Protein AF-A0A151SWU3-F1 (afdb_monomer_lite)

pLDDT: mean 73.06, std 15.81, range [36.22, 92.0]

Sequence (121 aa):
YVQDLYSILTPERLDGTNYTEWALNAENR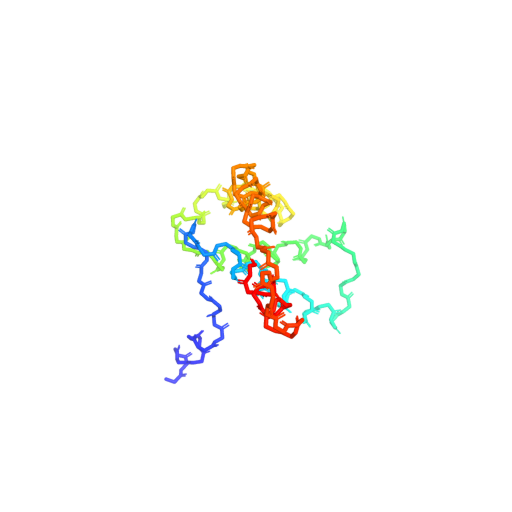IRGRKRWGCSNPISFGKYENCLVKSWLLDAMTKDVRSLFIRLPTAKKISDSIKETYSVSQDGSKAYQLYCEVISVKQNGGSIISYFAKLKKL

Radius of gyration: 19.14 Å; chains: 1; bounding box: 39×40×54 Å

Foldseek 3Di:
DVVVVVVVPQDQACPLACLVVLVVVLVVVVVVCVVVPDPDPPDDDPVSFVVLLVVNLVSHDPVLSVVQVPPDTSVVSVVVSCVRRPPVVPPVVVVVLVVVLVVQDCVPPDPVVSVVSNVVD

Secondary structure (DSSP, 8-state):
-HHHHHHHHS---B-SS-HHHHHHHHHHHHHHHHTT----TT---HHHHHHHHHHHHHTB-HHHHHHHTT-SSHHHHHHHHHHHH-GGG-HHHHHHHHHHHHH---TT--HHHHHHHHTT-

Organism: Cajanus cajan (NCBI:txid3821)

Structure (mmCIF, N/CA/C/O backbone):
data_AF-A0A151SWU3-F1
#
_entry.id   AF-A0A151SWU3-F1
#
loop_
_atom_site.group_PDB
_atom_site.id
_atom_site.type_symbol
_atom_site.label_atom_id
_atom_site.label_alt_id
_atom_site.label_comp_id
_atom_site.label_asym_id
_atom_site.label_entity_id
_atom_site.label_seq_id
_atom_site.pdbx_PDB_ins_code
_atom_site.Cartn_x
_atom_site.Cartn_y
_atom_site.Cartn_z
_atom_site.occupancy
_atom_site.B_iso_or_equiv
_atom_site.auth_seq_id
_atom_site.auth_comp_id
_atom_site.auth_asym_id
_atom_site.auth_atom_id
_atom_site.pdbx_PDB_model_num
ATOM 1 N N . TYR A 1 1 ? 0.462 -27.246 -9.458 1.00 37.75 1 TYR A N 1
ATOM 2 C CA . TYR A 1 1 ? 1.807 -27.239 -8.842 1.00 37.75 1 TYR A CA 1
ATOM 3 C C . TYR A 1 1 ? 2.523 -25.890 -8.903 1.00 37.75 1 TYR A C 1
ATOM 5 O O . TYR A 1 1 ? 2.770 -25.340 -7.841 1.00 37.75 1 TYR A O 1
ATOM 13 N N . VAL A 1 2 ? 2.854 -25.302 -10.067 1.00 36.22 2 VAL A N 1
ATOM 14 C CA . VAL A 1 2 ? 3.541 -23.978 -10.101 1.00 36.22 2 VAL A CA 1
ATOM 15 C C . VAL A 1 2 ? 2.588 -22.809 -9.784 1.00 36.22 2 VAL A C 1
ATOM 17 O O . VAL A 1 2 ? 2.990 -21.833 -9.157 1.00 36.22 2 VAL A O 1
ATOM 20 N N . GLN A 1 3 ? 1.305 -22.934 -10.142 1.00 36.91 3 GLN A N 1
ATOM 21 C CA . GLN A 1 3 ? 0.253 -21.966 -9.794 1.00 36.91 3 GLN A CA 1
ATOM 22 C C . GLN A 1 3 ? -0.059 -21.914 -8.289 1.00 36.91 3 GLN A C 1
ATOM 24 O O . GLN A 1 3 ? -0.320 -20.831 -7.775 1.00 36.91 3 GLN A O 1
ATOM 29 N N . ASP A 1 4 ? 0.054 -23.042 -7.582 1.00 38.56 4 ASP A N 1
ATOM 30 C CA . ASP A 1 4 ? -0.265 -23.146 -6.147 1.00 38.56 4 ASP A CA 1
ATOM 31 C C . ASP A 1 4 ? 0.815 -22.521 -5.248 1.00 38.56 4 ASP A C 1
ATOM 33 O O . ASP A 1 4 ? 0.538 -22.031 -4.157 1.00 38.56 4 ASP A O 1
ATOM 37 N N . LEU A 1 5 ? 2.064 -22.481 -5.724 1.00 41.25 5 LEU A N 1
ATOM 38 C CA . LEU A 1 5 ? 3.141 -21.742 -5.060 1.00 41.25 5 LEU A CA 1
ATOM 39 C C . LEU A 1 5 ? 3.023 -20.236 -5.304 1.00 41.25 5 LEU A C 1
ATOM 41 O O . LEU A 1 5 ? 3.360 -19.451 -4.422 1.00 41.25 5 LEU A O 1
ATOM 45 N N . TYR A 1 6 ? 2.514 -19.824 -6.469 1.00 43.38 6 TYR A N 1
ATOM 46 C CA . TYR A 1 6 ? 2.252 -18.414 -6.745 1.00 43.38 6 TYR A CA 1
ATOM 47 C C . TYR A 1 6 ? 1.160 -17.860 -5.830 1.00 43.38 6 TYR A C 1
ATOM 49 O O . TYR A 1 6 ? 1.359 -16.782 -5.292 1.00 43.38 6 TYR A O 1
ATOM 57 N N . SER A 1 7 ? 0.075 -18.597 -5.581 1.00 44.31 7 SER A N 1
ATOM 58 C CA . SER A 1 7 ? -1.021 -18.162 -4.702 1.00 44.31 7 SER A CA 1
ATOM 59 C C . SER A 1 7 ? -0.648 -18.117 -3.215 1.00 44.31 7 SER A C 1
ATOM 61 O O . SER A 1 7 ? -1.104 -17.221 -2.513 1.00 44.31 7 SER A O 1
ATOM 63 N N . ILE A 1 8 ? 0.227 -19.011 -2.737 1.00 45.88 8 ILE A N 1
ATOM 64 C CA . ILE A 1 8 ? 0.747 -18.987 -1.353 1.00 45.88 8 ILE A CA 1
ATOM 65 C C . ILE A 1 8 ? 1.748 -17.838 -1.128 1.00 45.88 8 ILE A C 1
ATOM 67 O O . ILE A 1 8 ? 1.893 -17.338 -0.012 1.00 45.88 8 ILE A O 1
ATOM 71 N N . LEU A 1 9 ? 2.455 -17.404 -2.177 1.00 46.31 9 LEU A N 1
ATOM 72 C CA . LEU A 1 9 ? 3.490 -16.367 -2.097 1.00 46.31 9 LEU A CA 1
ATOM 73 C C . LEU A 1 9 ? 3.067 -15.011 -2.661 1.00 46.31 9 LEU A C 1
ATOM 75 O O . LEU A 1 9 ? 3.829 -14.053 -2.514 1.00 46.31 9 LEU A O 1
ATOM 79 N N . THR A 1 10 ? 1.921 -14.871 -3.317 1.00 51.12 10 THR A N 1
ATOM 80 C CA . THR A 1 10 ? 1.409 -13.549 -3.679 1.00 51.12 10 THR A CA 1
ATOM 81 C C . THR A 1 10 ? 0.613 -13.005 -2.504 1.00 51.12 10 THR A C 1
ATOM 83 O O . THR A 1 10 ? -0.471 -13.525 -2.249 1.00 51.12 10 THR A O 1
ATOM 86 N N . PRO A 1 11 ? 1.101 -11.972 -1.789 1.00 64.75 11 PRO A N 1
ATOM 87 C CA . PRO A 1 11 ? 0.209 -11.203 -0.935 1.00 64.75 11 PRO A CA 1
ATOM 88 C C . PRO A 1 11 ? -0.970 -10.730 -1.785 1.00 64.75 11 PRO A C 1
ATOM 90 O O . PRO A 1 11 ? -0.808 -10.491 -2.990 1.00 64.75 11 PRO A O 1
ATOM 93 N N . GLU A 1 12 ? -2.141 -10.638 -1.164 1.00 78.50 12 GLU A N 1
ATOM 94 C CA . GLU A 1 12 ? -3.333 -10.095 -1.802 1.00 78.50 12 GLU A CA 1
ATOM 95 C C . GLU A 1 12 ? -2.965 -8.804 -2.542 1.00 78.50 12 GLU A C 1
ATOM 97 O O . GLU A 1 12 ? -2.213 -7.974 -2.026 1.00 78.50 12 GLU A O 1
ATOM 102 N N . ARG A 1 13 ? -3.377 -8.683 -3.806 1.00 88.69 13 ARG A N 1
ATOM 103 C CA . ARG A 1 13 ? -3.021 -7.515 -4.616 1.00 88.69 13 ARG A CA 1
ATOM 104 C C . ARG A 1 13 ? -3.750 -6.293 -4.078 1.00 88.69 13 ARG A C 1
ATOM 106 O O . ARG A 1 13 ? -4.881 -6.409 -3.624 1.00 88.69 13 ARG A O 1
ATOM 113 N N . LEU A 1 14 ? -3.131 -5.123 -4.204 1.00 87.19 14 LEU A N 1
ATOM 114 C CA . LEU A 1 14 ? -3.800 -3.871 -3.883 1.00 87.19 14 LEU A CA 1
ATOM 115 C C . LEU A 1 14 ? -4.997 -3.685 -4.823 1.00 87.19 14 LEU A C 1
ATOM 117 O O . LEU A 1 14 ? -4.821 -3.571 -6.044 1.00 87.19 14 LEU A O 1
ATOM 121 N N . ASP A 1 15 ? -6.195 -3.665 -4.252 1.00 86.94 15 ASP A N 1
ATOM 122 C CA . ASP A 1 15 ? -7.470 -3.476 -4.958 1.00 86.94 15 ASP A CA 1
ATOM 123 C C . ASP A 1 15 ? -8.140 -2.129 -4.648 1.00 86.94 15 ASP A C 1
ATOM 125 O O . ASP A 1 15 ? -9.149 -1.771 -5.247 1.00 86.94 15 ASP A O 1
ATOM 129 N N . GLY A 1 16 ? -7.522 -1.354 -3.755 1.00 81.38 16 GLY A N 1
ATOM 130 C CA . GLY A 1 16 ? -7.985 -0.044 -3.317 1.00 81.38 16 GLY A CA 1
ATOM 131 C C . GLY A 1 16 ? -8.768 -0.057 -2.004 1.00 81.38 16 GLY A C 1
ATOM 132 O O . GLY A 1 16 ? -8.999 1.007 -1.440 1.00 81.38 16 GLY A O 1
ATOM 133 N N . THR A 1 17 ? -9.111 -1.232 -1.476 1.00 80.69 17 THR A N 1
ATOM 134 C CA . THR A 1 17 ? -9.802 -1.397 -0.186 1.00 80.69 17 THR A CA 1
ATOM 135 C C . THR A 1 17 ? -8.899 -1.984 0.900 1.00 80.69 17 THR A C 1
ATOM 137 O O . THR A 1 17 ? -9.080 -1.693 2.081 1.00 80.69 17 THR A O 1
ATOM 140 N N . ASN A 1 18 ? -7.867 -2.734 0.510 1.00 82.44 18 ASN A N 1
ATOM 141 C CA . ASN A 1 18 ? -6.998 -3.496 1.411 1.00 82.44 18 ASN A CA 1
ATOM 142 C C . ASN A 1 18 ? -5.630 -2.842 1.708 1.00 82.44 18 ASN A C 1
ATOM 144 O O . ASN A 1 18 ? -4.666 -3.526 2.061 1.00 82.44 18 ASN A O 1
ATOM 148 N N . TYR A 1 19 ? -5.512 -1.513 1.590 1.00 82.94 19 TYR A N 1
ATOM 149 C CA . TYR A 1 19 ? -4.220 -0.814 1.685 1.00 82.94 19 TYR A CA 1
ATOM 150 C C . TYR A 1 19 ? -3.439 -1.093 2.977 1.00 82.94 19 TYR A C 1
ATOM 152 O O . TYR A 1 19 ? -2.226 -1.275 2.913 1.00 82.94 19 TYR A O 1
ATOM 160 N N . THR A 1 20 ? -4.094 -1.141 4.140 1.00 79.00 20 THR A N 1
ATOM 161 C CA . THR A 1 20 ? -3.411 -1.336 5.433 1.00 79.00 20 THR A CA 1
ATOM 162 C C . THR A 1 20 ? -2.686 -2.682 5.503 1.00 79.00 20 THR A C 1
ATOM 164 O O . THR A 1 20 ? -1.510 -2.740 5.867 1.00 79.00 20 THR A O 1
ATOM 167 N N . GLU A 1 21 ? -3.366 -3.760 5.113 1.00 79.50 21 GLU A N 1
ATOM 168 C CA . GLU A 1 21 ? -2.802 -5.111 5.092 1.00 79.50 21 GLU A CA 1
ATOM 169 C C . GLU A 1 21 ? -1.758 -5.259 3.980 1.00 79.50 21 GLU A C 1
ATOM 171 O O . GLU A 1 21 ? -0.652 -5.765 4.206 1.00 79.50 21 GLU A O 1
ATOM 176 N N . TRP A 1 22 ? -2.061 -4.728 2.794 1.00 86.44 22 TRP A N 1
ATOM 177 C CA . TRP A 1 22 ? -1.136 -4.713 1.668 1.00 86.44 22 TRP A CA 1
ATOM 178 C C . TRP A 1 22 ? 0.172 -3.985 2.004 1.00 86.44 22 TRP A C 1
ATOM 180 O O . TRP A 1 22 ? 1.254 -4.503 1.724 1.00 86.44 22 TRP A O 1
ATOM 190 N N . ALA A 1 23 ? 0.099 -2.813 2.643 1.00 81.81 23 ALA A N 1
ATOM 191 C CA . ALA A 1 23 ? 1.260 -1.998 2.992 1.00 81.81 23 ALA A CA 1
ATOM 192 C C . ALA A 1 23 ? 2.165 -2.696 4.018 1.00 81.81 23 ALA A C 1
ATOM 194 O O . ALA A 1 23 ? 3.387 -2.685 3.859 1.00 81.81 23 ALA A O 1
ATOM 195 N N . LEU A 1 24 ? 1.583 -3.363 5.022 1.00 78.44 24 LEU A N 1
ATOM 196 C CA . LEU A 1 24 ? 2.333 -4.152 6.004 1.00 78.44 24 LEU A CA 1
ATOM 197 C C . LEU A 1 24 ? 3.084 -5.311 5.327 1.00 78.44 24 LEU A C 1
ATOM 199 O O . LEU A 1 24 ? 4.278 -5.526 5.559 1.00 78.44 24 LEU A O 1
ATOM 203 N N . ASN A 1 25 ? 2.406 -6.030 4.432 1.00 76.62 25 ASN A N 1
ATOM 204 C CA . ASN A 1 25 ? 2.993 -7.131 3.669 1.00 76.62 25 ASN A CA 1
ATOM 205 C C . ASN A 1 25 ? 4.088 -6.649 2.703 1.00 76.62 25 ASN A C 1
ATOM 207 O O . ASN A 1 25 ? 5.146 -7.281 2.575 1.00 76.62 25 ASN A O 1
ATOM 211 N N . ALA A 1 26 ? 3.866 -5.506 2.054 1.00 77.81 26 ALA A N 1
ATOM 212 C CA . ALA A 1 26 ? 4.833 -4.857 1.184 1.00 77.81 26 ALA A CA 1
ATOM 213 C C . ALA A 1 26 ? 6.100 -4.450 1.949 1.00 77.81 26 ALA A C 1
ATOM 215 O O . ALA A 1 26 ? 7.215 -4.745 1.506 1.00 77.81 26 ALA A O 1
ATOM 216 N N . GLU A 1 27 ? 5.943 -3.841 3.125 1.00 75.75 27 GLU A N 1
ATOM 217 C CA . GLU A 1 27 ? 7.056 -3.442 3.981 1.00 75.75 27 GLU A CA 1
ATOM 218 C C . GLU A 1 27 ? 7.868 -4.651 4.459 1.00 75.75 27 GLU A C 1
ATOM 220 O O . GLU A 1 27 ? 9.098 -4.646 4.350 1.00 75.75 27 GLU A O 1
ATOM 225 N N . ASN A 1 28 ? 7.204 -5.719 4.907 1.00 72.56 28 ASN A N 1
ATOM 226 C CA . ASN A 1 28 ? 7.863 -6.957 5.327 1.00 72.56 28 ASN A CA 1
ATOM 227 C C . ASN A 1 28 ? 8.699 -7.579 4.200 1.00 72.56 28 ASN A C 1
ATOM 229 O O . ASN A 1 28 ? 9.817 -8.041 4.437 1.00 72.56 28 ASN A O 1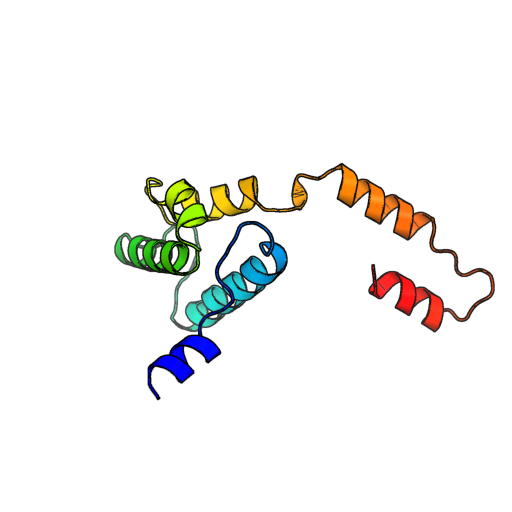
ATOM 233 N N . ARG A 1 29 ? 8.224 -7.527 2.949 1.00 68.38 29 ARG A N 1
ATOM 234 C CA . ARG A 1 29 ? 8.990 -8.002 1.785 1.00 68.38 29 ARG A CA 1
ATOM 235 C C . ARG A 1 29 ? 10.178 -7.120 1.439 1.00 68.38 29 ARG A C 1
ATOM 237 O O . ARG A 1 29 ? 11.247 -7.640 1.119 1.00 68.38 29 ARG A O 1
ATOM 244 N N . ILE A 1 30 ? 10.017 -5.802 1.489 1.00 67.88 30 ILE A N 1
ATOM 245 C CA . ILE A 1 30 ? 11.118 -4.866 1.231 1.00 67.88 30 ILE A CA 1
ATOM 246 C C . ILE A 1 30 ? 12.186 -4.999 2.328 1.00 67.88 30 ILE A C 1
ATOM 248 O O . ILE A 1 30 ? 13.372 -5.088 2.015 1.00 67.88 30 ILE A O 1
ATOM 252 N N . ARG A 1 31 ? 11.785 -5.111 3.602 1.00 63.56 31 ARG A N 1
ATOM 253 C CA . ARG A 1 31 ? 12.690 -5.358 4.738 1.00 63.56 31 ARG A CA 1
ATOM 254 C C . ARG A 1 31 ? 13.363 -6.728 4.658 1.00 63.56 31 ARG A C 1
ATOM 256 O O . ARG A 1 31 ? 14.569 -6.811 4.870 1.00 63.56 31 ARG A O 1
ATOM 263 N N . GLY A 1 32 ? 12.637 -7.776 4.267 1.00 57.78 32 GLY A N 1
ATOM 264 C CA . GLY A 1 32 ? 13.211 -9.094 3.979 1.00 57.78 32 GLY A CA 1
ATOM 265 C C . GLY A 1 32 ? 14.249 -9.045 2.852 1.00 57.78 32 GLY A C 1
ATOM 266 O O . GLY A 1 32 ? 15.285 -9.706 2.933 1.00 57.78 32 GLY A O 1
ATOM 267 N N . ARG A 1 33 ? 14.037 -8.181 1.846 1.00 56.44 33 ARG A N 1
ATOM 268 C CA . ARG A 1 33 ? 15.021 -7.895 0.790 1.00 56.44 33 ARG A CA 1
ATOM 269 C C . ARG A 1 33 ? 16.189 -7.006 1.239 1.00 56.44 33 ARG A C 1
ATOM 271 O O . ARG A 1 33 ? 17.256 -7.092 0.648 1.00 56.44 33 ARG A O 1
ATOM 278 N N . LYS A 1 34 ? 16.068 -6.237 2.326 1.00 47.97 34 LYS A N 1
ATOM 279 C CA . LYS A 1 34 ? 17.164 -5.427 2.898 1.00 47.97 34 LYS A CA 1
ATOM 280 C C . LYS A 1 34 ? 18.321 -6.275 3.449 1.00 47.97 34 LYS A C 1
ATOM 282 O O . LYS A 1 34 ? 19.449 -5.794 3.514 1.00 47.97 34 LYS A O 1
ATOM 287 N N . ARG A 1 35 ? 18.082 -7.560 3.754 1.00 43.81 35 ARG A N 1
ATOM 288 C CA . ARG A 1 35 ? 19.139 -8.539 4.082 1.00 43.81 35 ARG A CA 1
ATOM 289 C C . ARG A 1 35 ? 20.095 -8.816 2.903 1.00 43.81 35 ARG A C 1
ATOM 291 O O . ARG A 1 35 ? 21.142 -9.410 3.115 1.00 43.81 35 ARG A O 1
ATOM 298 N N . TRP A 1 36 ? 19.764 -8.335 1.700 1.00 44.62 36 TRP A N 1
ATOM 299 C CA . TRP A 1 36 ? 20.594 -8.383 0.490 1.00 44.62 36 TRP A CA 1
ATOM 300 C C . TRP A 1 36 ? 21.388 -7.087 0.227 1.00 44.62 36 TRP A C 1
ATOM 302 O O . TRP A 1 36 ? 21.903 -6.904 -0.868 1.00 44.62 36 TRP A O 1
ATOM 312 N N . GLY A 1 37 ? 21.516 -6.189 1.214 1.00 44.34 37 GLY A N 1
ATOM 313 C CA . GLY A 1 37 ? 22.446 -5.053 1.131 1.00 44.34 37 GLY A CA 1
ATOM 314 C C . GLY A 1 37 ? 21.905 -3.765 0.496 1.00 44.34 37 GLY A C 1
ATOM 315 O O . GLY A 1 37 ? 22.696 -2.913 0.105 1.00 44.34 37 GLY A O 1
ATOM 316 N N . CYS A 1 38 ? 20.586 -3.559 0.424 1.00 45.88 38 CYS A N 1
ATOM 317 C CA . CYS A 1 38 ? 20.026 -2.286 -0.052 1.00 45.88 38 CYS A CA 1
ATOM 318 C C . CYS A 1 38 ? 20.010 -1.237 1.078 1.00 45.88 38 CYS A C 1
ATOM 320 O O . CYS A 1 38 ? 19.061 -1.135 1.867 1.00 45.88 38 CYS A O 1
ATOM 322 N N . SER A 1 39 ? 21.084 -0.457 1.172 1.00 45.22 39 SER A N 1
ATOM 323 C CA . SER A 1 39 ? 21.182 0.708 2.053 1.00 45.22 39 SER A CA 1
ATOM 324 C C . SER A 1 39 ? 20.480 1.918 1.420 1.00 45.22 39 SER A C 1
ATOM 326 O O . SER A 1 39 ? 20.884 2.396 0.371 1.00 45.22 39 SER A O 1
ATOM 328 N N . ASN A 1 40 ? 19.471 2.441 2.122 1.00 44.66 40 ASN A N 1
ATOM 329 C CA . ASN A 1 40 ? 18.767 3.717 1.908 1.00 44.66 40 ASN A CA 1
ATOM 330 C C . ASN A 1 40 ? 17.761 3.808 0.729 1.00 44.66 40 ASN A C 1
ATOM 332 O O . ASN A 1 40 ? 18.137 3.697 -0.432 1.00 44.66 40 ASN A O 1
ATOM 336 N N . PRO A 1 41 ? 16.483 4.169 0.991 1.00 47.94 41 PRO A N 1
ATOM 337 C CA . PRO A 1 41 ? 15.467 4.377 -0.053 1.00 47.94 41 PRO A CA 1
ATOM 338 C C . PRO A 1 41 ? 15.673 5.645 -0.909 1.00 47.94 41 PRO A C 1
ATOM 340 O O . PRO A 1 41 ? 14.865 5.933 -1.790 1.00 47.94 41 PRO A O 1
ATOM 343 N N . ILE A 1 42 ? 16.733 6.421 -0.652 1.00 48.41 42 ILE A N 1
ATOM 344 C CA . ILE A 1 42 ? 17.019 7.698 -1.327 1.00 48.41 42 ILE A CA 1
ATOM 345 C C . ILE A 1 42 ? 17.890 7.500 -2.583 1.00 48.41 42 ILE A C 1
ATOM 347 O O . ILE A 1 42 ? 17.827 8.325 -3.490 1.00 48.41 42 ILE A O 1
ATOM 351 N N . SER A 1 43 ? 18.622 6.386 -2.704 1.00 51.69 43 SER A N 1
ATOM 352 C CA . SER A 1 43 ? 19.443 6.095 -3.887 1.00 51.69 43 SER A CA 1
ATOM 353 C C . SER A 1 43 ? 19.367 4.624 -4.290 1.00 51.69 43 SER A C 1
ATOM 355 O O . SER A 1 43 ? 20.381 3.935 -4.364 1.00 51.69 43 SER A O 1
ATOM 357 N N . PHE A 1 44 ? 18.164 4.133 -4.585 1.00 55.09 44 PHE A N 1
ATOM 358 C CA . PHE A 1 44 ? 18.080 2.938 -5.419 1.00 55.09 44 PHE A CA 1
ATOM 359 C C . PHE A 1 44 ? 18.844 3.218 -6.718 1.00 55.09 44 PHE A C 1
ATOM 361 O O . PHE A 1 44 ? 18.544 4.194 -7.416 1.00 55.09 44 PHE A O 1
ATOM 368 N N . GLY A 1 45 ? 19.831 2.385 -7.054 1.00 63.34 45 GLY A N 1
ATOM 369 C CA . GLY A 1 45 ? 20.449 2.449 -8.379 1.00 63.34 45 GLY A CA 1
ATOM 370 C C . GLY A 1 45 ? 19.364 2.341 -9.460 1.00 63.34 45 GLY A C 1
ATOM 371 O O . GLY A 1 45 ? 18.298 1.770 -9.214 1.00 63.34 45 GLY A O 1
ATOM 372 N N . LYS A 1 46 ? 19.598 2.864 -10.677 1.00 70.38 46 LYS A N 1
ATOM 373 C CA . LYS A 1 46 ? 18.606 2.808 -11.781 1.00 70.38 46 LYS A CA 1
ATOM 374 C C . LYS A 1 46 ? 17.990 1.407 -11.944 1.00 70.38 46 LYS A C 1
ATOM 376 O O . LYS A 1 46 ? 16.787 1.292 -12.158 1.00 70.38 46 LYS A O 1
ATOM 381 N N . TYR A 1 47 ? 18.806 0.364 -11.775 1.00 69.56 47 TYR A N 1
ATOM 382 C CA . TYR A 1 47 ? 18.390 -1.037 -11.812 1.00 69.56 47 TYR A CA 1
ATOM 383 C C . TYR A 1 47 ? 17.428 -1.420 -10.675 1.00 69.56 47 TYR A C 1
ATOM 385 O O . TYR A 1 47 ? 16.338 -1.930 -10.933 1.00 69.56 47 TYR A O 1
ATOM 393 N N . GLU A 1 48 ? 17.773 -1.119 -9.422 1.00 75.88 48 GLU A N 1
ATOM 394 C CA . GLU A 1 48 ? 16.924 -1.435 -8.270 1.00 75.88 48 GLU A CA 1
ATOM 395 C C . GLU A 1 48 ? 15.595 -0.667 -8.315 1.00 75.88 48 GLU A C 1
ATOM 397 O O . GLU A 1 48 ? 14.544 -1.230 -8.015 1.00 75.88 48 GLU A O 1
ATOM 402 N N . ASN A 1 49 ? 15.605 0.589 -8.774 1.00 79.06 49 ASN A N 1
ATOM 403 C CA . ASN A 1 49 ? 14.381 1.369 -8.957 1.00 79.06 49 ASN A CA 1
ATOM 404 C C . ASN A 1 49 ? 13.436 0.714 -9.982 1.00 79.06 49 ASN A C 1
ATOM 406 O O . ASN A 1 49 ? 12.229 0.666 -9.747 1.00 79.06 49 ASN A O 1
ATOM 410 N N . CYS A 1 50 ? 13.960 0.183 -11.091 1.00 80.44 50 CYS A N 1
ATOM 411 C CA . CYS A 1 50 ? 13.154 -0.546 -12.074 1.00 80.44 50 CYS A CA 1
ATOM 412 C C . CYS A 1 50 ? 12.580 -1.848 -11.496 1.00 80.44 50 CYS A C 1
ATOM 414 O O . CYS A 1 50 ? 11.400 -2.130 -11.707 1.00 80.44 50 CYS A O 1
ATOM 416 N N . LEU A 1 51 ? 13.370 -2.604 -10.723 1.00 82.50 51 LEU A N 1
ATOM 417 C CA . LEU A 1 51 ? 12.908 -3.835 -10.071 1.00 82.50 51 LEU A CA 1
AT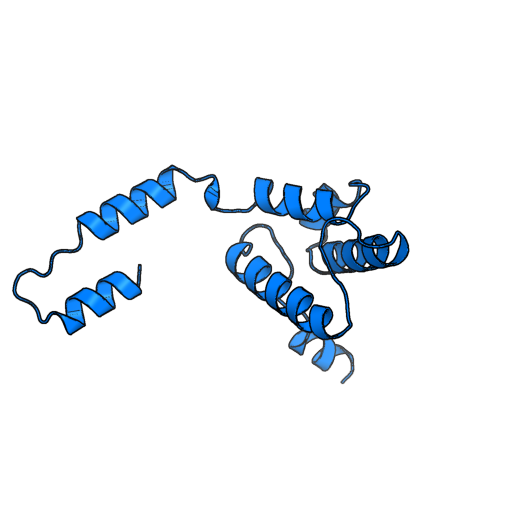OM 418 C C . LEU A 1 51 ? 11.798 -3.570 -9.049 1.00 82.50 51 LEU A C 1
ATOM 420 O O . LEU A 1 51 ? 10.769 -4.247 -9.060 1.00 82.50 51 LEU A O 1
ATOM 42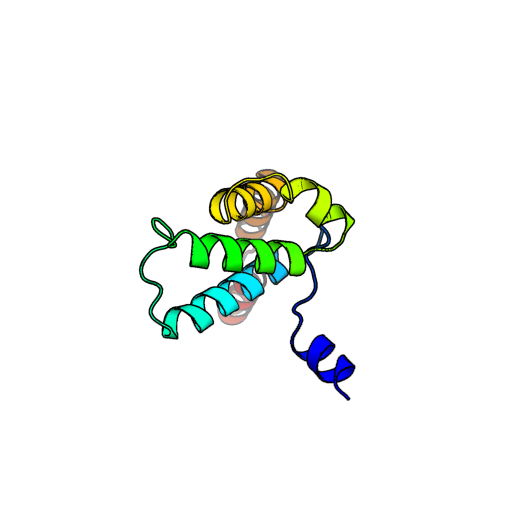4 N N . VAL A 1 52 ? 11.977 -2.567 -8.184 1.00 81.62 52 VAL A N 1
ATOM 425 C CA . VAL A 1 52 ? 10.968 -2.201 -7.180 1.00 81.62 52 VAL A CA 1
ATOM 426 C C . VAL A 1 52 ? 9.711 -1.663 -7.862 1.00 81.62 52 VAL A C 1
ATOM 428 O O . VAL A 1 52 ? 8.610 -2.029 -7.461 1.00 81.62 52 VAL A O 1
ATOM 431 N N . LYS A 1 53 ? 9.851 -0.866 -8.931 1.00 85.62 53 LYS A N 1
ATOM 432 C CA . LYS A 1 53 ? 8.713 -0.384 -9.725 1.00 85.62 53 LYS A CA 1
ATOM 433 C C . LYS A 1 53 ? 7.931 -1.536 -10.362 1.00 85.62 53 LYS A C 1
ATOM 435 O O . LYS A 1 53 ? 6.712 -1.557 -10.231 1.00 85.62 53 LYS A O 1
ATOM 440 N N . SER A 1 54 ? 8.603 -2.485 -11.020 1.00 86.00 54 SER A N 1
ATOM 441 C CA . SER A 1 54 ? 7.935 -3.653 -11.616 1.00 86.00 54 SER A CA 1
ATOM 442 C C . SER A 1 54 ? 7.175 -4.438 -10.554 1.00 86.00 54 SER A C 1
ATOM 444 O O . SER A 1 54 ? 5.987 -4.700 -10.707 1.00 86.00 54 SER A O 1
ATOM 446 N N . TRP A 1 55 ? 7.834 -4.725 -9.430 1.00 88.44 55 TRP A N 1
ATOM 447 C CA . TRP A 1 55 ? 7.217 -5.458 -8.333 1.00 88.44 55 TRP A CA 1
ATOM 448 C C . TRP A 1 55 ? 6.002 -4.726 -7.738 1.00 88.44 55 TRP A C 1
ATOM 450 O O . TRP A 1 55 ? 4.982 -5.366 -7.495 1.00 88.44 55 TRP A O 1
ATOM 460 N N . LEU A 1 56 ? 6.077 -3.403 -7.540 1.00 86.19 56 LEU A N 1
ATOM 461 C CA . LEU A 1 56 ? 4.947 -2.600 -7.052 1.00 86.19 56 LEU A CA 1
ATOM 462 C C . LEU A 1 56 ? 3.746 -2.686 -8.001 1.00 86.19 56 LEU A C 1
ATOM 464 O O . LEU A 1 56 ? 2.626 -2.871 -7.541 1.00 86.19 56 LEU A O 1
ATOM 468 N N . LEU A 1 57 ? 3.972 -2.598 -9.315 1.00 89.56 57 LEU A N 1
ATOM 469 C CA . LEU A 1 57 ? 2.906 -2.704 -10.319 1.00 89.56 57 LEU A CA 1
ATOM 470 C C . LEU A 1 57 ? 2.309 -4.121 -10.381 1.00 89.56 57 LEU A C 1
ATOM 472 O O . LEU A 1 57 ? 1.105 -4.283 -10.593 1.00 89.56 57 LEU A O 1
ATOM 476 N N . ASP A 1 58 ? 3.126 -5.154 -10.173 1.00 89.75 58 ASP A N 1
ATOM 477 C CA . ASP A 1 58 ? 2.683 -6.553 -10.119 1.00 89.75 58 ASP A CA 1
ATOM 478 C C . ASP A 1 58 ? 1.912 -6.910 -8.848 1.00 89.75 58 ASP A C 1
ATOM 480 O O . ASP A 1 58 ? 1.059 -7.803 -8.868 1.00 89.75 58 ASP A O 1
ATOM 484 N N . ALA A 1 59 ? 2.147 -6.158 -7.776 1.00 87.19 59 ALA A N 1
ATOM 485 C CA . ALA A 1 59 ? 1.424 -6.253 -6.517 1.00 87.19 59 ALA A CA 1
ATOM 486 C C . ALA A 1 59 ? 0.062 -5.527 -6.527 1.00 87.19 59 ALA A C 1
ATOM 488 O O . ALA A 1 59 ? -0.582 -5.456 -5.483 1.00 87.19 59 ALA A O 1
ATOM 489 N N . MET A 1 60 ? -0.391 -5.007 -7.672 1.00 91.06 60 MET A N 1
ATOM 490 C CA . MET A 1 60 ? -1.676 -4.315 -7.840 1.00 91.06 60 MET A CA 1
ATOM 491 C C . MET A 1 60 ? -2.625 -5.085 -8.759 1.00 91.06 60 MET A C 1
ATOM 493 O O . MET A 1 60 ? -2.198 -5.782 -9.688 1.00 91.06 60 MET A O 1
ATOM 497 N N . THR A 1 61 ? -3.928 -4.901 -8.549 1.00 91.50 61 THR A N 1
ATOM 498 C CA . THR A 1 61 ? -4.949 -5.242 -9.549 1.00 91.50 61 THR A CA 1
ATOM 499 C C . THR A 1 61 ? -4.781 -4.383 -10.809 1.00 91.50 61 THR A C 1
ATOM 501 O O . THR A 1 61 ? -4.098 -3.357 -10.797 1.00 91.50 61 THR A O 1
ATOM 504 N N . LYS A 1 62 ? -5.370 -4.810 -11.934 1.00 91.44 62 LYS A N 1
ATOM 505 C CA . LYS A 1 62 ? -5.223 -4.101 -13.218 1.00 91.44 62 LYS A CA 1
ATOM 506 C C . LYS A 1 62 ? -5.729 -2.658 -13.138 1.00 91.44 62 LYS A C 1
ATOM 508 O O . LYS A 1 62 ? -5.058 -1.762 -13.651 1.00 91.44 62 LYS A O 1
ATOM 513 N N . ASP A 1 63 ? -6.847 -2.448 -12.453 1.00 88.75 63 ASP A N 1
ATOM 514 C CA . ASP A 1 63 ? -7.493 -1.140 -12.341 1.00 88.75 63 ASP A CA 1
ATOM 515 C C . ASP A 1 63 ? -6.637 -0.182 -11.511 1.00 88.75 63 ASP A C 1
ATOM 517 O O . ASP A 1 63 ? -6.285 0.897 -11.982 1.00 88.75 63 ASP A O 1
ATOM 521 N N . VAL A 1 64 ? -6.162 -0.627 -10.344 1.00 89.44 64 VAL A N 1
ATOM 522 C CA . VAL A 1 64 ? -5.255 0.151 -9.485 1.00 89.44 64 VAL A CA 1
ATOM 523 C C . VAL A 1 64 ? -3.924 0.429 -10.190 1.00 89.44 64 VAL A C 1
ATOM 525 O O . VAL A 1 64 ? -3.435 1.557 -10.189 1.00 89.44 64 VAL A O 1
ATOM 528 N N . ARG A 1 65 ? -3.343 -0.570 -10.866 1.00 92.00 65 ARG A N 1
ATOM 529 C CA . ARG A 1 65 ? -2.083 -0.426 -11.614 1.00 92.00 65 ARG A CA 1
ATOM 530 C C . ARG A 1 65 ? -2.153 0.687 -12.657 1.00 92.00 65 ARG A C 1
ATOM 532 O O . ARG A 1 65 ? -1.166 1.402 -12.849 1.00 92.00 65 ARG A O 1
ATOM 539 N N . SER A 1 66 ? -3.290 0.820 -13.339 1.00 92.00 66 SER A N 1
ATOM 540 C CA . SER A 1 66 ? -3.481 1.807 -14.407 1.00 92.00 66 SER A CA 1
ATOM 541 C C . SER A 1 66 ? -3.271 3.250 -13.926 1.00 92.00 66 SER A C 1
ATOM 543 O O . SER A 1 66 ? -2.762 4.076 -14.686 1.00 92.00 66 SER A O 1
ATOM 545 N N . LEU A 1 67 ? -3.536 3.518 -12.642 1.00 90.25 67 LEU A N 1
ATOM 546 C CA . LEU A 1 67 ? -3.359 4.826 -12.008 1.00 90.25 67 LEU A CA 1
ATOM 547 C C . LEU A 1 67 ? -1.878 5.204 -11.846 1.00 90.25 67 LEU A C 1
ATOM 549 O O . LEU A 1 67 ? -1.513 6.371 -11.968 1.00 90.25 67 LEU A O 1
ATOM 553 N N . PHE A 1 68 ? -1.002 4.221 -11.611 1.00 90.56 68 PHE A N 1
ATOM 554 C CA . PHE A 1 68 ? 0.392 4.468 -11.214 1.00 90.56 68 PHE A CA 1
ATOM 555 C C . PHE A 1 68 ? 1.428 4.092 -12.280 1.00 90.56 68 PHE A C 1
ATOM 557 O O . PHE A 1 68 ? 2.588 4.493 -12.176 1.00 90.56 68 PHE A O 1
ATOM 564 N N . ILE A 1 69 ? 1.048 3.354 -13.330 1.00 91.56 69 ILE A N 1
ATOM 565 C CA . ILE A 1 69 ? 1.983 2.813 -14.337 1.00 91.56 69 ILE A CA 1
ATOM 566 C C . ILE A 1 69 ? 2.848 3.885 -15.025 1.00 91.56 69 ILE A C 1
ATOM 568 O O . ILE A 1 69 ? 4.013 3.638 -15.360 1.00 91.56 69 ILE A O 1
ATOM 572 N N . ARG A 1 70 ? 2.305 5.099 -15.185 1.00 92.00 70 ARG A N 1
ATOM 573 C CA . ARG A 1 70 ? 2.977 6.237 -15.835 1.00 92.00 70 ARG A CA 1
ATOM 574 C C . ARG A 1 70 ? 3.978 6.955 -14.924 1.00 92.00 70 ARG A C 1
ATOM 576 O O . ARG A 1 70 ? 4.749 7.778 -15.413 1.00 92.00 70 ARG A O 1
ATOM 583 N N . LEU A 1 71 ? 4.012 6.651 -13.625 1.00 89.62 71 LEU A N 1
ATOM 584 C CA . LEU A 1 71 ? 4.921 7.310 -12.689 1.00 89.62 71 LEU A CA 1
ATOM 585 C C . LEU A 1 71 ? 6.372 6.846 -12.913 1.00 89.62 71 LEU A C 1
ATOM 587 O O . LEU A 1 71 ? 6.633 5.648 -13.049 1.00 89.62 71 LEU A O 1
ATOM 591 N N . PRO A 1 72 ? 7.353 7.767 -12.962 1.00 84.00 72 PRO A N 1
ATOM 592 C CA . PRO A 1 72 ? 8.691 7.452 -13.467 1.00 84.00 72 PRO A CA 1
ATOM 593 C C . PRO A 1 72 ? 9.576 6.688 -12.470 1.00 84.00 72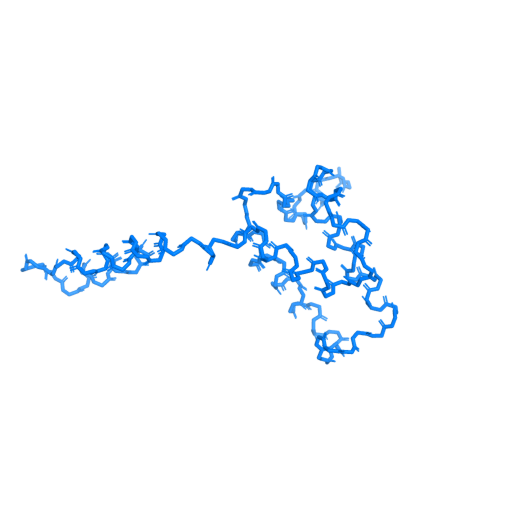 PRO A C 1
ATOM 595 O O . PRO A 1 72 ? 10.532 6.040 -12.888 1.00 84.00 72 PRO A O 1
ATOM 598 N N . THR A 1 73 ? 9.279 6.728 -11.168 1.00 85.00 73 THR A N 1
ATOM 599 C CA . THR A 1 73 ? 10.118 6.112 -10.127 1.00 85.00 73 THR A CA 1
ATOM 600 C C . THR A 1 73 ? 9.296 5.277 -9.155 1.00 85.00 73 THR A C 1
ATOM 602 O O . THR A 1 73 ? 8.129 5.577 -8.900 1.00 85.00 73 THR A O 1
ATOM 605 N N . ALA A 1 74 ? 9.923 4.250 -8.578 1.00 83.00 74 ALA A N 1
ATOM 606 C CA . ALA A 1 74 ? 9.315 3.426 -7.536 1.00 83.00 74 ALA A CA 1
ATOM 607 C C . ALA A 1 74 ? 8.903 4.267 -6.320 1.00 83.00 74 ALA A C 1
ATOM 609 O O . ALA A 1 74 ? 7.838 4.048 -5.754 1.00 83.00 74 ALA A O 1
ATOM 610 N N . LYS A 1 75 ? 9.712 5.280 -5.977 1.00 83.88 75 LYS A N 1
ATOM 611 C CA . LYS A 1 75 ? 9.394 6.245 -4.920 1.00 83.88 75 LYS A CA 1
ATOM 612 C C . LYS A 1 75 ? 8.086 6.985 -5.202 1.00 83.88 75 LYS A C 1
ATOM 614 O O . LYS A 1 75 ? 7.199 6.955 -4.365 1.00 83.88 75 LYS A O 1
ATOM 619 N N . LYS A 1 76 ? 7.930 7.571 -6.398 1.00 85.25 76 LYS A N 1
ATOM 620 C CA . LYS A 1 76 ? 6.689 8.272 -6.765 1.00 85.25 76 LYS A CA 1
ATOM 621 C C . LYS A 1 76 ? 5.476 7.346 -6.723 1.00 85.25 76 LYS A C 1
ATOM 623 O O . LYS A 1 76 ? 4.435 7.758 -6.243 1.00 85.25 76 LYS A O 1
ATOM 628 N N . ILE A 1 77 ? 5.622 6.100 -7.176 1.00 87.25 77 ILE A N 1
ATOM 629 C CA . ILE A 1 77 ? 4.554 5.097 -7.071 1.00 87.25 77 ILE A CA 1
ATOM 630 C C . ILE A 1 77 ? 4.192 4.854 -5.603 1.00 87.25 77 ILE A C 1
ATOM 632 O O . ILE A 1 77 ? 3.031 4.980 -5.242 1.00 87.25 77 ILE A O 1
ATOM 636 N N . SER A 1 78 ? 5.174 4.558 -4.748 1.00 85.50 78 SER A N 1
ATOM 637 C CA . SER A 1 78 ? 4.940 4.305 -3.322 1.00 85.50 78 SER A CA 1
ATOM 638 C C . SER A 1 78 ? 4.298 5.495 -2.603 1.00 85.50 78 SER A C 1
ATOM 640 O O . SER A 1 78 ? 3.380 5.297 -1.810 1.00 85.50 78 SER A O 1
ATOM 642 N N . ASP A 1 79 ? 4.771 6.712 -2.877 1.00 84.94 79 ASP A N 1
ATOM 643 C CA . ASP A 1 79 ? 4.254 7.940 -2.272 1.00 84.94 79 ASP A CA 1
ATOM 644 C C . ASP A 1 79 ? 2.802 8.187 -2.715 1.00 84.94 79 ASP A C 1
ATOM 646 O O . ASP A 1 79 ? 1.937 8.406 -1.870 1.00 84.94 79 ASP A O 1
ATOM 650 N N . SER A 1 80 ? 2.502 8.051 -4.013 1.00 86.06 80 SER A N 1
ATOM 651 C CA . SER A 1 80 ? 1.144 8.237 -4.540 1.00 86.06 80 SER A CA 1
ATOM 652 C C . SER A 1 80 ? 0.159 7.160 -4.074 1.00 86.06 80 SER A C 1
ATOM 654 O O . SER A 1 80 ? -0.995 7.483 -3.813 1.00 86.06 80 SER A O 1
ATOM 656 N N . ILE A 1 81 ? 0.575 5.896 -3.923 1.00 86.00 81 ILE A N 1
ATOM 657 C CA . ILE A 1 81 ? -0.274 4.842 -3.330 1.00 86.00 81 ILE A CA 1
ATOM 658 C C . ILE A 1 81 ? -0.633 5.214 -1.892 1.00 86.00 81 ILE A C 1
ATOM 660 O O . ILE A 1 81 ? -1.797 5.121 -1.503 1.00 86.00 81 ILE A O 1
ATOM 664 N N . LYS A 1 82 ? 0.362 5.648 -1.109 1.00 83.75 82 LYS A N 1
ATOM 665 C CA . LYS A 1 82 ? 0.146 6.081 0.269 1.00 83.75 82 LYS A CA 1
ATOM 666 C C . LYS A 1 82 ? -0.802 7.272 0.316 1.00 83.75 82 LYS A C 1
ATOM 668 O O . LYS A 1 82 ? -1.748 7.246 1.084 1.00 83.75 82 LYS A O 1
ATOM 673 N N . GLU A 1 83 ? -0.609 8.280 -0.517 1.00 83.00 83 GLU A N 1
ATOM 674 C CA . GLU A 1 83 ? -1.527 9.419 -0.591 1.00 83.00 83 GLU A CA 1
ATOM 675 C C . GLU A 1 83 ? -2.958 8.996 -0.964 1.00 83.00 83 GLU A C 1
ATOM 677 O O . GLU A 1 83 ? -3.905 9.415 -0.312 1.00 83.00 83 GLU A O 1
ATOM 682 N N . THR A 1 84 ? -3.109 8.113 -1.953 1.00 83.25 84 THR A N 1
ATOM 683 C CA . THR A 1 84 ? -4.423 7.723 -2.495 1.00 83.25 84 THR A CA 1
ATOM 684 C C . THR A 1 84 ? -5.213 6.813 -1.554 1.00 83.25 84 THR A C 1
ATOM 686 O O . THR A 1 84 ? -6.428 6.945 -1.449 1.00 83.25 84 THR A O 1
ATOM 689 N N . TYR A 1 85 ? -4.543 5.859 -0.901 1.00 80.94 85 TYR A N 1
ATOM 690 C CA . TYR A 1 85 ? -5.215 4.772 -0.183 1.00 80.94 85 TYR A CA 1
ATOM 691 C C . TYR A 1 85 ? -4.868 4.688 1.302 1.00 80.94 85 TYR A C 1
ATOM 693 O O . TYR A 1 85 ? -5.470 3.888 2.023 1.00 80.94 85 TYR A O 1
ATOM 701 N N . SER A 1 86 ? -3.913 5.484 1.797 1.00 76.00 86 SER A N 1
ATOM 702 C CA . SER A 1 86 ? -3.691 5.519 3.237 1.00 76.00 86 SER A CA 1
ATOM 703 C C . SER A 1 86 ? -4.876 6.174 3.925 1.00 76.00 86 SER A C 1
ATOM 705 O O . SER A 1 86 ? -5.200 7.341 3.728 1.00 76.00 86 SER A O 1
ATOM 707 N N . VAL A 1 87 ? -5.471 5.408 4.830 1.00 63.09 87 VAL A N 1
ATOM 708 C CA . VAL A 1 87 ? -6.522 5.863 5.740 1.00 63.09 87 VAL A CA 1
ATOM 709 C C . VAL A 1 87 ? -6.050 7.044 6.617 1.00 63.09 87 VAL A C 1
ATOM 711 O O . VAL A 1 87 ? -6.857 7.720 7.240 1.00 63.09 87 VAL A O 1
ATOM 714 N N . SER A 1 88 ? -4.750 7.365 6.633 1.00 53.19 88 SER A N 1
ATOM 715 C CA . SER A 1 88 ? -4.175 8.500 7.366 1.00 53.19 88 SER A CA 1
ATOM 716 C C . SER A 1 88 ? -4.534 9.899 6.838 1.00 53.19 88 SER A C 1
ATOM 718 O O . SER A 1 88 ? -4.106 10.874 7.452 1.00 53.19 88 SER A O 1
ATOM 720 N N . GLN A 1 89 ? -5.325 10.030 5.765 1.00 49.53 89 GLN A N 1
ATOM 721 C CA . GLN A 1 89 ? -6.007 11.292 5.425 1.00 49.53 89 GLN A CA 1
ATOM 722 C C . GLN A 1 89 ? -7.476 11.363 5.888 1.00 49.53 89 GLN A C 1
ATOM 724 O O . GLN A 1 89 ? -8.082 12.428 5.789 1.00 49.53 89 GLN A O 1
ATOM 729 N N . ASP A 1 90 ? -8.042 10.305 6.481 1.00 55.69 90 ASP A N 1
ATOM 730 C CA . ASP A 1 90 ? -9.343 10.384 7.155 1.00 55.69 90 ASP A CA 1
ATOM 731 C C . ASP A 1 90 ? -9.144 10.974 8.560 1.00 55.69 90 ASP A C 1
ATOM 733 O O . ASP A 1 90 ? -9.139 10.263 9.569 1.00 55.69 90 ASP A O 1
ATOM 737 N N . GLY A 1 91 ? -9.002 12.300 8.655 1.00 54.62 91 GLY A N 1
ATOM 738 C CA . GLY A 1 91 ? -9.061 13.006 9.943 1.00 54.62 91 GLY A CA 1
ATOM 739 C C . GLY A 1 91 ? -10.309 12.627 10.759 1.00 54.62 91 GLY A C 1
ATOM 740 O O . GLY A 1 91 ? -10.274 12.620 11.985 1.00 54.62 91 GLY A O 1
ATOM 741 N N . SER A 1 92 ? -11.377 12.207 10.076 1.00 57.84 92 SER A N 1
ATOM 742 C CA . SER A 1 92 ? -12.595 11.624 10.641 1.00 57.84 92 SER A CA 1
ATOM 743 C C . SER A 1 92 ? -12.362 10.301 11.379 1.00 57.84 92 SER A C 1
ATOM 745 O O . SER A 1 92 ? -12.863 10.157 12.487 1.00 57.84 92 SER A O 1
ATOM 747 N N . LYS A 1 93 ? -11.583 9.356 10.838 1.00 62.66 93 LYS A N 1
ATOM 748 C CA . LYS A 1 93 ? -11.280 8.077 11.510 1.00 62.66 93 LYS A CA 1
ATOM 749 C C . LYS A 1 93 ? -10.304 8.252 12.660 1.00 62.66 93 LYS A C 1
ATOM 751 O O . LYS A 1 93 ? -10.472 7.624 13.698 1.00 62.66 93 LYS A O 1
ATOM 756 N N . ALA A 1 94 ? -9.316 9.134 12.507 1.00 62.19 94 ALA A N 1
ATOM 757 C CA . ALA A 1 94 ? -8.427 9.495 13.609 1.00 62.19 94 ALA A CA 1
ATOM 758 C C . ALA A 1 94 ? -9.215 10.138 14.761 1.00 62.19 94 ALA A C 1
ATOM 760 O O . ALA A 1 94 ? -9.018 9.785 15.921 1.00 62.19 94 ALA A O 1
ATOM 761 N N . TYR A 1 95 ? -10.155 11.030 14.438 1.00 68.25 95 TYR A N 1
ATOM 762 C CA . TYR A 1 95 ? -11.060 11.630 15.411 1.00 68.25 95 TYR A CA 1
ATOM 763 C C . TYR A 1 95 ? -12.030 10.606 16.019 1.00 68.25 95 TYR A C 1
ATOM 765 O O . TYR A 1 95 ? -12.230 10.618 17.226 1.00 68.25 95 TYR A O 1
ATOM 773 N N . GLN A 1 96 ? -12.579 9.677 15.230 1.00 74.88 96 GLN A N 1
ATOM 774 C CA . GLN A 1 96 ? -13.431 8.591 15.730 1.00 74.88 96 GLN A CA 1
ATOM 775 C C . GLN A 1 96 ? -12.677 7.678 16.698 1.00 74.88 96 GLN A C 1
ATOM 777 O O . GLN A 1 96 ? -13.165 7.461 17.800 1.00 74.88 96 GLN A O 1
ATOM 782 N N . LEU A 1 97 ? -11.467 7.231 16.350 1.00 75.25 97 LEU A N 1
ATOM 783 C CA . LEU A 1 97 ? -10.605 6.464 17.255 1.00 75.25 97 LEU A CA 1
ATOM 784 C C . LEU A 1 97 ? -10.274 7.264 18.518 1.00 75.25 97 LEU A C 1
ATOM 786 O O . LEU A 1 97 ? -10.302 6.723 19.619 1.00 75.25 97 LEU A O 1
ATOM 790 N N . TYR A 1 98 ? -10.010 8.566 18.387 1.00 72.25 98 TYR A N 1
ATOM 791 C CA . TYR A 1 98 ? -9.774 9.444 19.532 1.00 72.25 98 TYR A CA 1
ATOM 792 C C . TYR A 1 98 ? -11.007 9.533 20.448 1.00 72.25 98 TYR A C 1
ATOM 794 O O . TYR A 1 98 ? -10.889 9.393 21.666 1.00 72.25 98 TYR A O 1
ATOM 802 N N . CYS A 1 99 ? -12.203 9.687 19.875 1.00 77.06 99 CYS A N 1
ATOM 803 C CA . CYS A 1 99 ? -13.469 9.648 20.604 1.00 77.06 99 CYS A CA 1
ATOM 804 C C . CYS A 1 99 ? -13.718 8.282 21.257 1.00 77.06 99 CYS A C 1
ATOM 806 O O . CYS A 1 99 ? -14.137 8.237 22.412 1.00 77.06 99 CYS A O 1
ATOM 808 N N . GLU A 1 100 ? -13.430 7.179 20.565 1.00 81.12 100 GLU A N 1
ATOM 809 C CA . GLU A 1 100 ? -13.578 5.821 21.090 1.00 81.12 100 GLU A CA 1
ATOM 810 C C . GLU A 1 100 ? -12.638 5.585 22.273 1.00 81.12 100 GLU A C 1
ATOM 812 O O . GLU A 1 100 ? -13.104 5.179 23.337 1.00 81.12 100 GLU A O 1
ATOM 817 N N . VAL A 1 101 ? -11.359 5.953 22.160 1.00 81.69 101 VAL A N 1
ATOM 818 C CA . VAL A 1 101 ? -10.377 5.868 23.253 1.00 81.69 101 VAL A CA 1
ATOM 819 C C . VAL A 1 101 ? -10.819 6.683 24.472 1.00 81.69 101 VAL A C 1
ATOM 821 O O . VAL A 1 101 ? -10.736 6.185 25.593 1.00 81.69 101 VAL A O 1
ATOM 824 N N . ILE A 1 102 ? -11.341 7.900 24.279 1.00 77.50 102 ILE A N 1
ATOM 825 C CA . ILE A 1 102 ? -11.854 8.739 25.380 1.00 77.50 102 ILE A CA 1
ATOM 826 C C . ILE A 1 102 ? -13.145 8.164 25.985 1.00 77.50 102 ILE A C 1
ATOM 828 O O . ILE A 1 102 ? -13.414 8.337 27.177 1.00 77.50 102 ILE A O 1
ATOM 832 N N . SER A 1 103 ? -13.959 7.479 25.181 1.00 80.00 103 SER A N 1
ATOM 833 C CA . SER A 1 103 ? -15.207 6.861 25.634 1.00 80.00 103 SER A CA 1
ATOM 834 C C . SER A 1 103 ? -14.986 5.575 26.441 1.00 80.00 103 SER A C 1
ATOM 836 O O . SER A 1 103 ? -15.828 5.223 27.274 1.00 80.00 103 SER A O 1
ATOM 838 N N . VAL A 1 104 ? -13.851 4.888 26.248 1.00 81.56 104 VAL A N 1
ATOM 839 C CA . VAL A 1 104 ? -13.494 3.690 27.013 1.00 81.56 104 VAL A CA 1
ATOM 840 C C . VAL A 1 104 ? -13.147 4.098 28.441 1.00 81.56 104 VAL A C 1
ATOM 842 O O . VAL A 1 104 ? -12.096 4.658 28.730 1.00 81.56 104 VAL A O 1
ATOM 845 N N . LYS A 1 105 ? -14.050 3.780 29.368 1.00 77.75 105 LYS A N 1
ATOM 846 C CA . LYS A 1 105 ? -13.860 3.974 30.808 1.00 77.75 105 LYS A CA 1
ATOM 847 C C . LYS A 1 105 ? -13.699 2.630 31.503 1.00 77.75 105 LYS A C 1
ATOM 849 O O . LYS A 1 105 ? -14.318 1.636 31.124 1.00 77.75 105 LYS A O 1
ATOM 854 N N . GLN A 1 106 ? -12.891 2.607 32.560 1.00 79.56 106 GLN A N 1
ATOM 855 C CA . GLN A 1 106 ? -12.682 1.405 33.367 1.00 79.56 106 GLN A CA 1
ATOM 856 C C . GLN A 1 106 ? -13.965 0.964 34.100 1.00 79.56 106 GLN A C 1
ATOM 858 O O . GLN A 1 106 ? -14.158 -0.233 34.285 1.00 79.56 106 GLN A O 1
ATOM 863 N N . ASN A 1 107 ? -14.851 1.902 34.475 1.00 79.62 107 ASN A N 1
ATOM 864 C CA . ASN A 1 107 ? -16.177 1.664 35.078 1.00 79.62 107 ASN A CA 1
ATOM 865 C C . ASN A 1 107 ? -16.205 0.547 36.147 1.00 79.62 107 ASN A C 1
ATOM 867 O O . ASN A 1 107 ? -17.080 -0.314 36.134 1.00 79.62 107 ASN A O 1
ATOM 871 N N . GLY A 1 108 ? -15.222 0.531 37.054 1.00 77.38 108 GLY A N 1
ATOM 872 C CA . GLY A 1 108 ? -15.139 -0.457 38.141 1.00 77.38 108 GLY A CA 1
ATOM 873 C C . GLY A 1 108 ? -14.692 -1.868 37.726 1.00 77.38 108 GLY A C 1
ATOM 874 O O . GLY A 1 108 ? -14.610 -2.749 38.575 1.00 77.38 108 GLY A O 1
ATOM 875 N N . GLY A 1 109 ? -14.375 -2.097 36.448 1.00 78.25 109 GLY A N 1
ATOM 876 C CA . GLY A 1 109 ? -13.818 -3.354 35.947 1.00 78.25 109 GLY A CA 1
ATOM 877 C C . GLY A 1 109 ? -12.314 -3.515 36.213 1.00 78.25 109 GLY A C 1
ATOM 878 O O . GLY A 1 109 ? -11.596 -2.563 36.534 1.00 78.25 109 GLY A O 1
ATOM 879 N N . SER A 1 110 ? -11.810 -4.739 36.034 1.00 85.19 110 SER A N 1
ATOM 880 C CA . SER A 1 110 ? -10.378 -5.047 36.165 1.00 85.19 110 SER A CA 1
ATOM 881 C C . SER A 1 110 ? -9.535 -4.261 35.154 1.00 85.19 110 SER A C 1
ATOM 883 O O . SER A 1 110 ? -9.888 -4.181 33.973 1.00 85.19 110 SER A O 1
ATOM 885 N N . ILE A 1 111 ? -8.378 -3.761 35.597 1.00 80.94 111 ILE A N 1
ATOM 886 C CA . ILE A 1 111 ? -7.384 -3.051 34.770 1.00 80.94 111 ILE A CA 1
ATOM 887 C C . ILE A 1 111 ? -7.006 -3.872 33.527 1.00 80.94 111 ILE A C 1
ATOM 889 O O . ILE A 1 111 ? -6.860 -3.321 32.439 1.00 80.94 111 ILE A O 1
ATOM 893 N N . ILE A 1 112 ? -6.928 -5.199 33.662 1.00 83.94 112 ILE A N 1
ATOM 894 C CA . ILE A 1 112 ? -6.592 -6.114 32.562 1.00 83.94 112 ILE A CA 1
ATOM 895 C C . ILE A 1 112 ? -7.671 -6.069 31.472 1.00 83.94 112 ILE A C 1
ATOM 897 O O . ILE A 1 112 ? -7.361 -5.993 30.286 1.00 83.94 112 ILE A O 1
ATOM 901 N N . SER A 1 113 ? -8.946 -6.059 31.869 1.00 78.31 113 SER A N 1
ATOM 902 C CA . SER A 1 113 ? -10.075 -6.000 30.933 1.00 78.31 113 SER A CA 1
ATOM 903 C C . SER A 1 113 ? -10.183 -4.644 30.231 1.00 78.31 113 SER A C 1
ATOM 905 O O . SER A 1 113 ? -10.528 -4.578 29.054 1.00 78.31 113 SER A O 1
ATOM 907 N N . TYR A 1 114 ? -9.839 -3.564 30.933 1.00 80.81 114 TYR A N 1
ATOM 908 C CA . TYR A 1 114 ? -9.768 -2.218 30.375 1.00 80.81 114 TYR A CA 1
ATOM 909 C C . TYR A 1 114 ? -8.628 -2.096 29.354 1.00 80.81 114 TYR A C 1
ATOM 911 O O . TYR A 1 114 ? -8.846 -1.652 28.229 1.00 80.81 114 TYR A O 1
ATOM 919 N N . PHE A 1 115 ? -7.434 -2.580 29.701 1.00 81.19 115 PHE A N 1
ATOM 920 C CA . PHE A 1 115 ? -6.280 -2.567 28.805 1.00 81.19 115 PHE A CA 1
ATOM 921 C C . PHE A 1 115 ? -6.492 -3.445 27.563 1.00 81.19 115 PHE A C 1
ATOM 923 O O . PHE A 1 115 ? -6.120 -3.056 26.460 1.00 81.19 115 PHE A O 1
ATOM 930 N N . ALA A 1 116 ? -7.146 -4.601 27.711 1.00 80.94 116 ALA A N 1
ATOM 931 C CA . ALA A 1 116 ? -7.511 -5.455 26.583 1.00 80.94 116 ALA A CA 1
ATOM 932 C C . ALA A 1 116 ? -8.502 -4.773 25.622 1.00 80.94 116 ALA A C 1
ATOM 934 O O . ALA A 1 116 ? -8.374 -4.937 24.411 1.00 80.94 116 ALA A O 1
ATOM 935 N N . LYS A 1 117 ? -9.456 -3.983 26.140 1.00 81.06 117 LYS A N 1
ATOM 936 C CA . LYS A 1 117 ? -10.370 -3.173 25.314 1.00 81.06 117 LYS A CA 1
ATOM 937 C C . LYS A 1 117 ? -9.617 -2.090 24.546 1.00 81.06 117 LYS A C 1
ATOM 939 O O . LYS A 1 117 ? -9.829 -1.962 23.349 1.00 81.06 117 LYS A O 1
ATOM 944 N N . LEU A 1 118 ? -8.701 -1.380 25.207 1.00 82.25 118 LEU A N 1
ATOM 945 C CA . LEU A 1 118 ? -7.865 -0.363 24.561 1.00 82.25 118 LEU A CA 1
ATOM 946 C C . LEU A 1 118 ? -6.937 -0.941 23.490 1.00 82.25 118 LEU A C 1
ATOM 948 O O . LEU A 1 118 ? -6.724 -0.303 22.473 1.00 82.25 118 LEU A O 1
ATOM 952 N N . LYS A 1 119 ? -6.399 -2.147 23.693 1.00 79.81 119 LYS A N 1
ATOM 953 C CA . LYS A 1 119 ? -5.545 -2.826 22.706 1.00 79.81 119 LYS A CA 1
ATOM 954 C C . LYS A 1 119 ? -6.285 -3.359 21.477 1.00 79.81 119 LYS A C 1
ATOM 956 O O . LYS A 1 119 ? -5.624 -3.799 20.540 1.00 79.81 119 LYS A O 1
ATOM 961 N N . LYS A 1 120 ? -7.616 -3.426 21.529 1.00 76.38 120 LYS A N 1
ATOM 962 C CA . LYS A 1 120 ? -8.463 -3.933 20.442 1.00 76.38 120 LYS A CA 1
ATOM 963 C C . LYS A 1 120 ? -8.954 -2.811 19.512 1.00 76.38 120 LYS A C 1
ATOM 965 O O . LYS A 1 120 ? -9.427 -3.129 18.424 1.00 76.38 120 LYS A O 1
ATOM 970 N N . LEU A 1 121 ? -8.860 -1.557 19.964 1.00 68.50 121 LEU A N 1
ATOM 971 C CA . LEU A 1 121 ? -9.017 -0.345 19.154 1.00 68.50 121 LEU A CA 1
ATOM 972 C C . LEU A 1 121 ? -7.758 -0.119 18.307 1.00 68.50 121 LEU A C 1
ATOM 974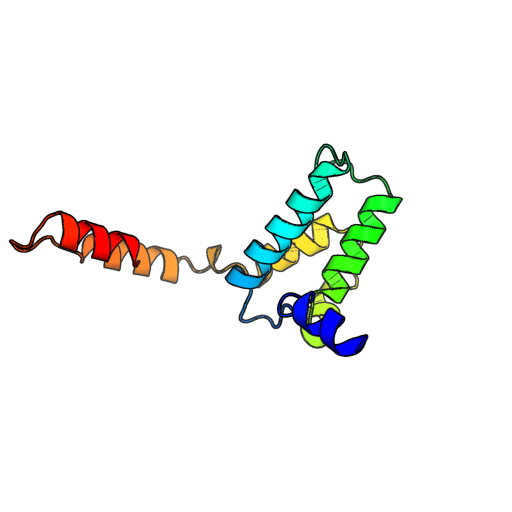 O O . LEU A 1 121 ? -7.911 0.332 17.154 1.00 68.50 121 LEU A O 1
#